Protein AF-A0AAU8XF49-F1 (afdb_monomer_lite)

pLDDT: mean 82.55, std 16.9, range [42.22, 96.62]

InterPro domains:
  IPR001387 Cro/C1-type, helix-turn-helix domain [PF01381] (9-53)
  IPR001387 Cro/C1-type, helix-turn-helix domain [PS50943] (9-55)
  IPR001387 Cro/C1-type, helix-turn-helix domain [SM00530] (1-55)
  IPR001387 Cro/C1-type, helix-turn-helix domain [cd00093] (9-52)
  IPR010982 Lambda repressor-like, DNA-binding domain superfamily [G3DSA:1.10.260.40] (5-55)
  IPR010982 Lambda repressor-like, DNA-binding domain superfamily [SSF47413] (7-52)

Organism: Pseudomonas syringae pv. actinidiae (NCBI:txid103796)

Sequence (55 aa):
MQGKALATGMTQEEFADRCGFARTYMSRIETGGANPSLDAINTLAVALNSDLGKV

Secondary structure (DSSP, 8-state):
-----STTS--HHHHHHHHT--HHHHHHHHTT-----HHH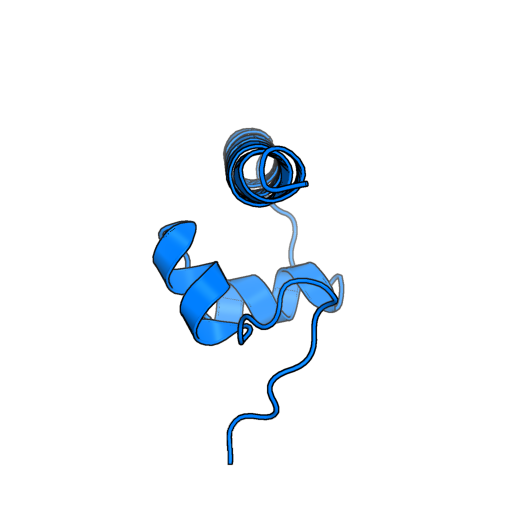HHHHHHHHHHHHT--

Radius of gyration: 11.27 Å; chains: 1; bounding box: 30×20×30 Å

Structure (mmCIF, N/CA/C/O backbone):
data_AF-A0AAU8XF49-F1
#
_entry.id   AF-A0AAU8XF49-F1
#
loop_
_atom_site.group_PDB
_atom_site.id
_atom_site.type_symbol
_atom_site.label_atom_id
_atom_site.label_alt_id
_atom_site.label_comp_id
_atom_site.label_asym_id
_atom_site.label_entity_id
_atom_site.label_seq_id
_atom_site.pdbx_PDB_ins_code
_atom_site.Cartn_x
_atom_site.Cartn_y
_atom_site.Cartn_z
_atom_site.occupancy
_atom_site.B_iso_or_equiv
_atom_site.auth_seq_id
_atom_site.auth_comp_id
_atom_site.auth_asym_id
_atom_site.auth_atom_id
_atom_site.pdbx_PDB_model_num
ATOM 1 N N . MET A 1 1 ? -0.195 -8.145 18.428 1.00 46.97 1 MET A N 1
ATOM 2 C CA . MET A 1 1 ? -0.562 -6.744 18.721 1.00 46.97 1 MET A CA 1
ATOM 3 C C . MET A 1 1 ? -0.425 -5.951 17.436 1.00 46.97 1 MET A C 1
ATOM 5 O O . MET A 1 1 ? 0.698 -5.738 17.007 1.00 46.97 1 MET A O 1
ATOM 9 N N . GLN A 1 2 ? -1.528 -5.575 16.796 1.00 53.16 2 GLN A N 1
ATOM 10 C CA . GLN A 1 2 ? -1.502 -4.613 15.694 1.00 53.16 2 GLN A CA 1
ATOM 11 C C . GLN A 1 2 ? -2.070 -3.310 16.253 1.00 53.16 2 GLN A C 1
ATOM 13 O O . GLN A 1 2 ? -3.226 -3.259 16.671 1.00 53.16 2 GLN A O 1
ATOM 18 N N . GLY A 1 3 ? -1.204 -2.308 16.402 1.00 52.03 3 GLY A N 1
ATOM 19 C CA . GLY A 1 3 ? -1.585 -0.992 16.897 1.00 52.03 3 GLY A CA 1
ATOM 20 C C . GLY A 1 3 ? -2.458 -0.296 15.860 1.00 52.03 3 GLY A C 1
ATOM 21 O O . GLY A 1 3 ? -2.027 -0.063 14.735 1.00 52.03 3 GLY A O 1
ATOM 22 N N . LYS A 1 4 ? -3.697 0.009 16.232 1.00 55.75 4 LYS A N 1
ATOM 23 C CA . LYS A 1 4 ? -4.629 0.815 15.444 1.00 55.75 4 LYS A CA 1
ATOM 24 C C . LYS A 1 4 ? -4.157 2.272 15.492 1.00 55.75 4 LYS A C 1
ATOM 26 O O . LYS A 1 4 ? -4.337 2.909 16.525 1.00 55.75 4 LYS A O 1
ATOM 31 N N . ALA A 1 5 ? -3.521 2.788 14.437 1.00 60.03 5 ALA A N 1
ATOM 32 C CA . ALA A 1 5 ? -3.136 4.202 14.380 1.00 60.03 5 ALA A CA 1
ATOM 33 C C . ALA A 1 5 ? -2.846 4.713 12.956 1.00 60.03 5 ALA A C 1
ATOM 35 O O . ALA A 1 5 ? -1.696 4.813 12.549 1.00 60.03 5 ALA A O 1
ATOM 36 N N . LEU A 1 6 ? -3.899 5.147 12.268 1.00 52.88 6 LEU A N 1
ATOM 37 C CA . LEU A 1 6 ? -3.942 6.406 11.517 1.00 52.88 6 LEU A CA 1
ATOM 38 C C . LEU A 1 6 ? -5.284 7.063 11.880 1.00 52.88 6 LEU A C 1
ATOM 40 O O . LEU A 1 6 ? -6.170 6.383 12.401 1.00 52.88 6 LEU A O 1
ATOM 44 N N . ALA A 1 7 ? -5.435 8.370 11.663 1.00 57.50 7 ALA A N 1
ATOM 45 C CA . ALA A 1 7 ? -6.589 9.188 12.074 1.00 57.50 7 ALA A CA 1
ATOM 46 C C . ALA A 1 7 ? -7.991 8.631 11.701 1.00 57.50 7 ALA A C 1
ATOM 48 O O . ALA A 1 7 ? -8.998 9.117 12.202 1.00 57.50 7 ALA A O 1
ATOM 49 N N . THR A 1 8 ? -8.042 7.592 10.867 1.00 63.78 8 THR A N 1
ATOM 50 C CA . THR A 1 8 ? -9.216 6.895 10.329 1.00 63.78 8 THR A CA 1
ATOM 51 C C . THR A 1 8 ? -9.623 5.640 11.124 1.00 63.78 8 THR A C 1
ATOM 53 O O . THR A 1 8 ? -10.657 5.031 10.858 1.00 63.78 8 THR A O 1
ATOM 56 N N . GLY A 1 9 ? -8.823 5.209 12.111 1.00 75.44 9 GLY A N 1
ATOM 57 C CA . GLY A 1 9 ? -9.092 3.994 12.885 1.00 75.44 9 GLY A CA 1
ATOM 58 C C . GLY A 1 9 ? -8.857 2.688 12.114 1.00 75.44 9 GLY A C 1
ATOM 59 O O . GLY A 1 9 ? -9.407 1.660 12.497 1.00 75.44 9 GLY A O 1
ATOM 60 N N . MET A 1 10 ? -8.044 2.708 11.063 1.00 83.44 10 MET A N 1
ATOM 61 C CA . MET A 1 10 ? -7.647 1.521 10.303 1.00 83.44 10 MET A CA 1
ATOM 62 C C . MET A 1 10 ? -6.192 1.149 10.618 1.00 83.44 10 MET A C 1
ATOM 64 O O . MET A 1 10 ? -5.356 2.016 10.884 1.00 83.44 10 MET A O 1
ATOM 68 N N . THR A 1 11 ? -5.883 -0.143 10.623 1.00 88.38 11 THR A N 1
ATOM 69 C CA . THR A 1 11 ? -4.509 -0.649 10.653 1.00 88.38 11 THR A CA 1
ATOM 70 C C . THR A 1 11 ? -3.875 -0.573 9.264 1.00 88.38 11 THR A C 1
ATOM 72 O O . THR A 1 11 ? -4.549 -0.534 8.237 1.00 88.38 11 THR A O 1
ATOM 75 N N . GLN A 1 12 ? -2.547 -0.599 9.222 1.00 86.50 12 GLN A N 1
ATOM 76 C CA . GLN A 1 12 ? -1.797 -0.634 7.969 1.00 86.50 12 GLN A CA 1
ATOM 77 C C . GLN A 1 12 ? -2.129 -1.863 7.103 1.00 86.50 12 GLN A C 1
ATOM 79 O O . GLN A 1 12 ? -2.117 -1.775 5.880 1.00 86.50 12 GLN A O 1
ATOM 84 N N . GLU A 1 13 ? -2.409 -3.009 7.731 1.00 90.81 13 GLU A N 1
ATOM 85 C CA . GLU A 1 13 ? -2.782 -4.248 7.038 1.00 90.81 13 GLU A CA 1
ATOM 86 C C . GLU A 1 13 ? -4.145 -4.103 6.357 1.00 90.81 13 GLU A C 1
ATOM 88 O O . GLU A 1 13 ? -4.240 -4.293 5.150 1.00 90.81 13 GLU A O 1
ATOM 93 N N . GLU A 1 14 ? -5.152 -3.618 7.084 1.00 90.19 14 GLU A N 1
ATOM 94 C CA . GLU A 1 14 ? -6.484 -3.346 6.529 1.00 90.19 14 GLU A CA 1
ATOM 95 C C . GLU A 1 14 ? -6.441 -2.316 5.387 1.00 90.19 14 GLU A C 1
ATOM 97 O O . GLU A 1 14 ? -7.146 -2.457 4.384 1.00 90.19 14 GLU A O 1
ATOM 102 N N . PHE A 1 15 ? -5.600 -1.282 5.503 1.00 90.00 15 PHE A N 1
ATOM 103 C CA . PHE A 1 15 ? -5.454 -0.286 4.441 1.00 90.00 15 PHE A CA 1
ATOM 104 C C . PHE A 1 15 ? -4.728 -0.848 3.213 1.00 90.00 15 PHE A C 1
ATOM 106 O O . PHE A 1 15 ? -5.104 -0.542 2.079 1.00 90.00 15 PHE A O 1
ATOM 113 N N . ALA A 1 16 ? -3.719 -1.697 3.420 1.00 92.94 16 ALA A N 1
ATOM 114 C CA . ALA A 1 16 ? -3.029 -2.392 2.341 1.00 92.94 16 ALA A CA 1
ATOM 115 C C . ALA A 1 16 ? -3.982 -3.329 1.587 1.00 92.94 16 ALA A C 1
ATOM 117 O O . ALA A 1 16 ? -4.069 -3.231 0.363 1.00 92.94 16 ALA A O 1
ATOM 118 N N . ASP A 1 17 ? -4.765 -4.133 2.308 1.00 93.06 17 ASP A N 1
ATOM 119 C C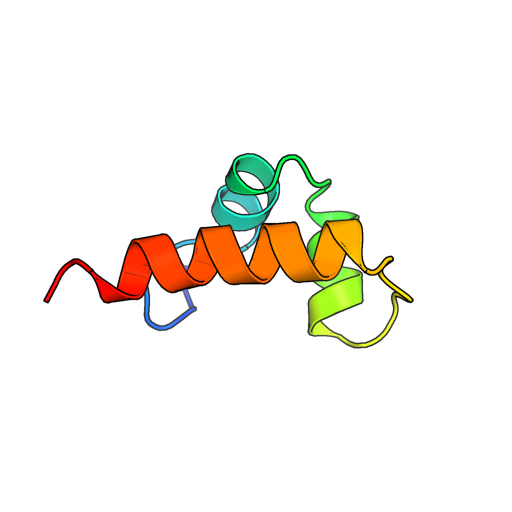A . ASP A 1 17 ? -5.769 -5.030 1.731 1.00 93.06 17 ASP A CA 1
ATOM 120 C C . ASP A 1 17 ? -6.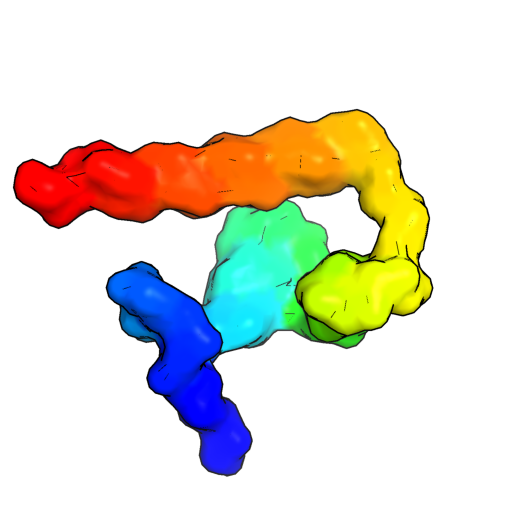807 -4.255 0.915 1.00 93.06 17 ASP A C 1
ATOM 122 O O . ASP A 1 17 ? -7.119 -4.623 -0.219 1.00 93.06 17 ASP A O 1
ATOM 126 N N . ARG A 1 18 ? -7.282 -3.117 1.438 1.00 90.56 18 ARG A N 1
ATOM 127 C CA . ARG A 1 18 ? -8.212 -2.228 0.728 1.00 90.56 18 ARG A CA 1
ATOM 128 C C . ARG A 1 18 ? -7.635 -1.687 -0.580 1.00 90.56 18 ARG A C 1
ATOM 130 O O . ARG A 1 18 ? -8.374 -1.535 -1.549 1.00 90.56 18 ARG A O 1
ATOM 137 N N . CYS A 1 19 ? -6.343 -1.373 -0.605 1.00 93.00 19 CYS A N 1
ATOM 138 C CA . CYS A 1 19 ? -5.659 -0.892 -1.805 1.00 93.00 19 CYS A CA 1
ATOM 139 C C . CYS A 1 19 ? -5.220 -2.030 -2.745 1.00 93.00 19 CYS A C 1
ATOM 141 O O . CYS A 1 19 ? -4.694 -1.752 -3.819 1.00 93.00 19 CYS A O 1
ATOM 143 N N . GLY A 1 20 ? -5.402 -3.299 -2.358 1.00 95.19 20 GLY A N 1
ATOM 144 C CA . GLY A 1 20 ? -4.902 -4.452 -3.110 1.00 95.19 20 GLY A CA 1
ATOM 145 C C . GLY A 1 20 ? -3.377 -4.587 -3.067 1.00 95.19 20 GLY A C 1
ATOM 146 O O . GLY A 1 20 ? -2.766 -5.096 -4.006 1.00 95.19 20 GLY A O 1
ATOM 147 N N . PHE A 1 21 ? -2.743 -4.107 -1.997 1.00 95.75 21 PHE A N 1
ATOM 148 C CA . PHE A 1 21 ? -1.297 -4.103 -1.818 1.00 95.75 21 PHE A CA 1
ATOM 149 C C . PHE A 1 21 ? -0.853 -5.066 -0.727 1.00 95.75 21 PHE A C 1
ATOM 151 O O . PHE A 1 21 ? -1.529 -5.273 0.273 1.00 95.75 21 PHE A O 1
ATOM 158 N N . ALA A 1 22 ? 0.363 -5.595 -0.866 1.00 95.62 22 ALA A N 1
ATOM 159 C CA . ALA A 1 22 ? 0.997 -6.301 0.236 1.00 95.62 22 ALA A CA 1
ATOM 160 C C . ALA A 1 22 ? 1.287 -5.326 1.390 1.00 95.62 22 ALA A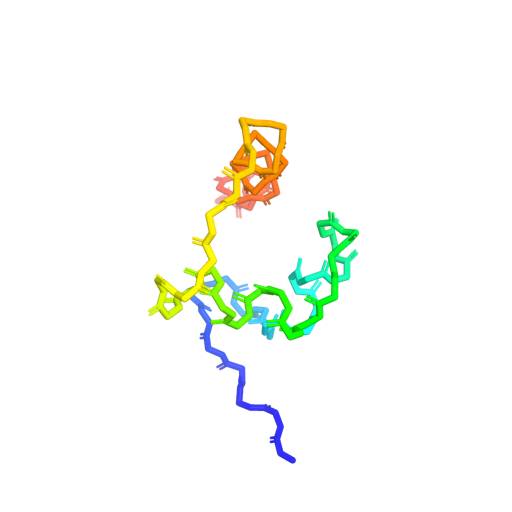 C 1
ATOM 162 O O . ALA A 1 22 ? 1.852 -4.250 1.176 1.00 95.62 22 ALA A O 1
ATOM 163 N N . ARG A 1 23 ? 1.019 -5.730 2.634 1.00 93.75 23 ARG A N 1
ATOM 164 C CA . ARG A 1 23 ? 1.341 -4.929 3.831 1.00 93.75 23 ARG A CA 1
ATOM 165 C C . ARG A 1 23 ? 2.822 -4.534 3.918 1.00 93.75 23 ARG A C 1
ATOM 167 O O . ARG A 1 23 ? 3.153 -3.455 4.397 1.00 93.75 23 ARG A O 1
ATOM 174 N N . THR A 1 24 ? 3.732 -5.366 3.409 1.00 94.44 24 THR A N 1
ATOM 175 C CA . THR A 1 24 ? 5.167 -5.033 3.303 1.00 94.44 24 THR A CA 1
ATOM 176 C C . THR A 1 24 ? 5.444 -3.925 2.287 1.00 94.44 24 THR A C 1
ATOM 178 O O . THR A 1 24 ? 6.325 -3.099 2.514 1.00 94.44 24 THR A O 1
ATOM 181 N N . TYR A 1 25 ? 4.690 -3.873 1.187 1.00 95.19 25 TYR A N 1
ATOM 182 C CA . TYR A 1 25 ? 4.764 -2.783 0.218 1.00 95.19 25 TYR A CA 1
ATOM 183 C C . TYR A 1 25 ? 4.210 -1.485 0.813 1.00 95.19 25 TYR A C 1
ATOM 185 O O . TYR A 1 25 ? 4.880 -0.459 0.722 1.00 95.19 25 TYR A O 1
ATOM 193 N N . MET A 1 26 ? 3.077 -1.550 1.523 1.00 94.31 26 MET A N 1
ATOM 194 C CA . MET A 1 26 ? 2.518 -0.408 2.261 1.00 94.31 26 MET A CA 1
ATOM 195 C C . MET A 1 26 ? 3.521 0.166 3.271 1.00 94.31 26 MET A C 1
ATOM 197 O O . MET A 1 26 ? 3.794 1.362 3.266 1.00 94.31 26 MET A O 1
ATOM 201 N N . SER A 1 27 ? 4.178 -0.693 4.055 1.00 93.44 27 SER A N 1
ATOM 202 C CA . SER A 1 27 ? 5.226 -0.273 4.995 1.00 93.44 27 SER A CA 1
ATOM 203 C C . SER A 1 27 ? 6.397 0.424 4.325 1.00 93.44 27 SER A C 1
ATOM 205 O O . SER A 1 27 ? 6.900 1.422 4.841 1.00 93.44 27 SER A O 1
ATOM 207 N N . ARG A 1 28 ? 6.816 -0.050 3.152 1.00 95.31 28 ARG A N 1
ATOM 208 C CA . ARG A 1 28 ? 7.859 0.626 2.379 1.00 95.31 28 ARG A CA 1
ATOM 209 C C . ARG A 1 28 ? 7.389 1.966 1.822 1.00 95.31 28 ARG A C 1
ATOM 211 O O . ARG A 1 28 ? 8.198 2.880 1.772 1.00 95.31 28 ARG A O 1
ATOM 218 N N . ILE A 1 29 ? 6.127 2.109 1.426 1.00 92.88 29 ILE A N 1
ATOM 219 C CA . ILE A 1 29 ? 5.581 3.402 0.985 1.00 92.88 29 ILE A CA 1
ATOM 220 C C . ILE A 1 29 ? 5.602 4.406 2.142 1.00 92.88 29 ILE A C 1
ATOM 222 O O . ILE A 1 29 ? 6.163 5.488 1.995 1.00 92.88 29 ILE A O 1
ATOM 226 N N . GLU A 1 30 ? 5.074 4.032 3.307 1.00 89.06 30 GLU A N 1
ATOM 227 C CA . GLU A 1 30 ? 4.984 4.916 4.482 1.00 89.06 30 GLU A CA 1
ATOM 228 C C . GLU A 1 30 ? 6.351 5.331 5.043 1.00 89.06 30 GLU A C 1
ATOM 230 O O . GLU A 1 30 ? 6.494 6.413 5.605 1.00 89.06 30 GLU A O 1
ATOM 235 N N . THR A 1 31 ? 7.370 4.486 4.876 1.00 92.69 31 THR A N 1
ATOM 236 C CA . THR A 1 31 ? 8.747 4.764 5.321 1.00 92.69 31 THR A CA 1
ATOM 237 C C . THR A 1 31 ? 9.633 5.369 4.227 1.00 92.69 31 THR A C 1
ATOM 239 O O . THR A 1 31 ? 10.825 5.569 4.449 1.00 92.69 31 THR A O 1
ATOM 242 N N . GLY A 1 32 ? 9.088 5.647 3.035 1.00 92.12 32 GLY A N 1
ATOM 243 C CA . GLY A 1 32 ? 9.844 6.178 1.892 1.00 92.12 32 GLY A CA 1
ATOM 244 C C . GLY A 1 32 ? 10.795 5.172 1.225 1.00 92.12 32 GLY A C 1
ATOM 245 O O . GLY A 1 32 ? 11.592 5.538 0.367 1.00 92.12 32 GLY A O 1
ATOM 246 N N . GLY A 1 33 ? 10.722 3.892 1.591 1.00 95.12 33 GLY A N 1
ATOM 247 C CA . GLY A 1 33 ? 11.519 2.799 1.033 1.00 95.12 33 GLY A CA 1
ATOM 248 C C . GLY A 1 33 ? 10.970 2.188 -0.263 1.00 95.12 33 GLY A C 1
ATOM 249 O O . GLY A 1 33 ? 11.495 1.163 -0.713 1.00 95.12 33 GLY A O 1
ATOM 250 N N . ALA A 1 34 ? 9.905 2.740 -0.849 1.00 94.31 34 ALA A N 1
ATOM 251 C CA . ALA A 1 34 ? 9.323 2.312 -2.123 1.00 94.31 34 ALA A CA 1
ATOM 252 C C . ALA A 1 34 ? 9.221 3.477 -3.118 1.00 94.31 34 ALA A C 1
ATOM 254 O O . ALA A 1 34 ? 9.009 4.619 -2.727 1.00 94.31 34 ALA A O 1
ATOM 255 N N . ASN A 1 35 ? 9.315 3.151 -4.412 1.00 95.62 35 ASN A N 1
ATOM 256 C CA . ASN A 1 35 ? 9.020 4.060 -5.521 1.00 95.62 35 ASN A CA 1
ATOM 257 C C . ASN A 1 35 ? 7.704 3.618 -6.196 1.00 95.62 35 ASN A C 1
ATOM 259 O O . ASN A 1 35 ? 7.744 2.765 -7.088 1.00 95.62 35 ASN A O 1
ATOM 263 N N . PRO A 1 36 ? 6.535 4.066 -5.705 1.00 94.06 36 PRO A N 1
ATOM 264 C CA . PRO A 1 36 ? 5.244 3.684 -6.265 1.00 94.06 36 PRO A CA 1
ATOM 265 C C . PRO A 1 36 ? 5.027 4.268 -7.664 1.00 94.06 36 PRO A C 1
ATOM 267 O O . PRO A 1 36 ? 5.467 5.374 -7.970 1.00 94.06 36 PRO A O 1
ATOM 270 N N . SER A 1 37 ? 4.322 3.523 -8.516 1.00 96.62 37 SER A N 1
ATOM 271 C CA . SER A 1 37 ? 3.877 4.035 -9.813 1.00 96.62 37 SER A CA 1
ATOM 272 C C . SER A 1 37 ? 2.784 5.094 -9.640 1.00 96.62 37 SER A C 1
ATOM 274 O O . SER A 1 37 ? 2.155 5.198 -8.584 1.00 96.62 37 SER A O 1
ATOM 276 N N . LEU A 1 38 ? 2.503 5.844 -10.709 1.00 95.62 38 LEU A N 1
ATOM 277 C CA . LEU A 1 38 ? 1.376 6.780 -10.732 1.00 95.62 38 LEU A CA 1
ATOM 278 C C . LEU A 1 38 ? 0.039 6.077 -10.447 1.00 95.62 38 LEU A C 1
ATOM 280 O O . LEU A 1 38 ? -0.779 6.618 -9.708 1.00 95.62 38 LEU A O 1
ATOM 284 N N . ASP A 1 39 ? -0.156 4.853 -10.947 1.00 95.81 39 ASP A N 1
ATOM 285 C CA . ASP A 1 39 ? -1.355 4.051 -10.661 1.00 95.81 39 ASP A CA 1
ATOM 286 C C . ASP A 1 39 ? -1.479 3.698 -9.175 1.00 95.81 39 ASP A C 1
ATOM 288 O O . ASP A 1 39 ? -2.568 3.771 -8.599 1.00 95.81 39 ASP A O 1
ATOM 292 N N . ALA A 1 40 ? -0.361 3.352 -8.528 1.00 94.75 40 ALA A N 1
ATOM 293 C CA . ALA A 1 40 ? -0.348 3.065 -7.100 1.00 94.75 40 ALA A CA 1
ATOM 294 C C . ALA A 1 40 ? -0.669 4.324 -6.282 1.00 94.75 40 ALA A C 1
ATOM 296 O O . ALA A 1 40 ? -1.488 4.266 -5.367 1.00 94.75 40 ALA A O 1
ATOM 297 N N 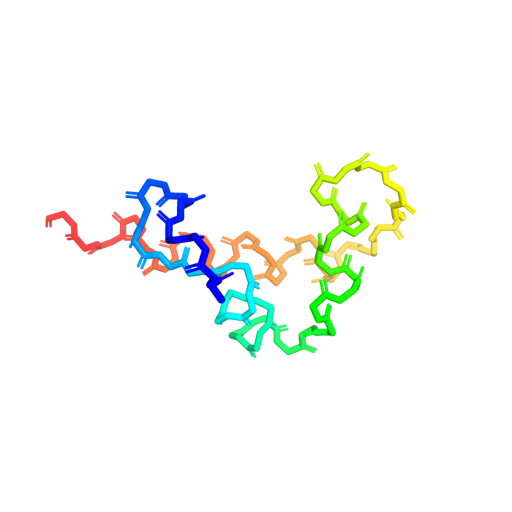. ILE A 1 41 ? -0.103 5.476 -6.656 1.00 94.25 41 ILE A N 1
ATOM 298 C CA . ILE A 1 41 ? -0.412 6.774 -6.036 1.00 94.25 41 ILE A CA 1
ATOM 299 C C . ILE A 1 41 ? -1.900 7.115 -6.197 1.00 94.25 41 ILE A C 1
ATOM 301 O O . ILE A 1 41 ? -2.546 7.498 -5.223 1.00 94.25 41 ILE A O 1
ATOM 305 N N . ASN A 1 42 ? -2.464 6.932 -7.393 1.00 94.88 42 ASN A N 1
ATOM 306 C CA . ASN A 1 42 ? -3.883 7.168 -7.651 1.00 94.88 42 ASN A CA 1
ATOM 307 C C . ASN A 1 42 ? -4.777 6.250 -6.800 1.00 94.88 42 ASN A C 1
ATOM 309 O O . ASN A 1 42 ? -5.746 6.706 -6.196 1.00 94.88 42 ASN A O 1
ATOM 313 N N . THR A 1 43 ? -4.414 4.972 -6.686 1.00 95.00 43 THR A N 1
ATOM 314 C CA . THR A 1 43 ? -5.129 3.993 -5.852 1.00 95.00 43 THR A CA 1
ATOM 315 C C . THR A 1 43 ? -5.144 4.415 -4.381 1.00 95.00 43 THR A C 1
ATOM 317 O O . THR A 1 43 ? -6.207 4.441 -3.759 1.00 95.00 43 THR A O 1
ATOM 320 N N . LEU A 1 44 ? -3.989 4.817 -3.836 1.00 91.88 44 LEU A N 1
ATOM 321 C CA . LEU A 1 44 ? -3.875 5.324 -2.463 1.00 91.88 44 LEU A CA 1
ATOM 322 C C . LEU A 1 44 ? -4.733 6.576 -2.253 1.00 91.88 44 LEU A C 1
ATOM 324 O O . LEU A 1 44 ? -5.453 6.670 -1.261 1.00 91.88 44 LEU A O 1
ATOM 328 N N . ALA A 1 45 ? -4.692 7.521 -3.196 1.00 91.44 45 ALA A N 1
ATOM 329 C CA . ALA A 1 45 ? -5.458 8.762 -3.121 1.00 91.44 45 ALA A CA 1
ATOM 330 C C . ALA A 1 45 ? -6.973 8.504 -3.108 1.00 91.44 45 ALA A C 1
ATOM 332 O O . ALA A 1 45 ? -7.688 9.074 -2.285 1.00 91.44 45 ALA A O 1
ATOM 333 N N . VAL A 1 46 ? -7.468 7.604 -3.963 1.00 91.00 46 VAL A N 1
ATOM 334 C CA . VAL A 1 46 ? -8.885 7.204 -3.991 1.00 91.00 46 VAL A CA 1
ATOM 335 C C . VAL A 1 46 ? -9.294 6.511 -2.688 1.00 91.00 46 VAL A C 1
ATOM 337 O O . VAL A 1 46 ? -10.361 6.808 -2.137 1.00 91.00 46 VAL A O 1
ATOM 340 N N . ALA A 1 47 ? -8.452 5.612 -2.171 1.00 89.19 47 ALA A N 1
ATOM 341 C CA . ALA A 1 47 ? -8.719 4.889 -0.931 1.00 89.19 47 ALA A CA 1
ATOM 342 C C . ALA A 1 47 ? -8.784 5.826 0.289 1.00 89.19 47 ALA A C 1
ATOM 344 O O . ALA A 1 47 ? -9.672 5.658 1.128 1.00 89.19 47 ALA A O 1
ATOM 345 N N . LEU A 1 48 ? -7.906 6.835 0.352 1.00 85.69 48 LEU A N 1
ATOM 346 C CA . LEU A 1 48 ? -7.902 7.877 1.387 1.00 85.69 48 LEU A CA 1
ATOM 347 C C . LEU A 1 48 ? -9.081 8.848 1.243 1.00 85.69 48 LEU A C 1
ATOM 349 O O . LEU A 1 48 ? -9.732 9.180 2.228 1.00 85.69 48 LEU A O 1
ATOM 353 N N . ASN A 1 49 ? -9.406 9.287 0.025 1.00 82.94 49 ASN A N 1
ATOM 354 C CA . ASN A 1 49 ? -10.495 10.243 -0.193 1.00 82.94 49 ASN A CA 1
ATOM 355 C C . ASN A 1 49 ? -11.882 9.636 0.070 1.00 82.94 49 ASN A C 1
ATOM 357 O O . ASN A 1 49 ? -12.799 10.326 0.506 1.00 82.94 49 ASN A O 1
ATOM 361 N N . SER A 1 50 ? -12.030 8.325 -0.127 1.00 67.25 50 SER A N 1
ATOM 362 C CA . SER A 1 50 ? -13.237 7.588 0.267 1.00 67.25 50 SER A CA 1
ATOM 363 C C . SER A 1 50 ? -13.472 7.577 1.789 1.00 67.25 50 SER A C 1
ATOM 365 O O . SER A 1 50 ? -14.529 7.134 2.236 1.00 67.25 50 SER A O 1
ATOM 367 N N . ASP A 1 51 ? -12.494 8.008 2.588 1.00 60.06 51 ASP A N 1
ATOM 368 C CA . ASP A 1 51 ? -12.608 8.165 4.040 1.00 60.06 51 ASP A CA 1
ATOM 369 C C . ASP A 1 51 ? -13.082 9.577 4.438 1.00 60.06 51 ASP A C 1
ATOM 371 O O . ASP A 1 51 ? -13.924 9.724 5.320 1.00 60.06 51 ASP A O 1
ATOM 375 N N . LEU A 1 52 ? -12.650 10.610 3.702 1.00 56.16 52 LEU A N 1
ATOM 376 C CA . LEU A 1 52 ? -13.004 12.018 3.950 1.00 56.16 52 LEU A CA 1
ATOM 377 C C . LEU A 1 52 ? -14.498 12.340 3.748 1.00 56.16 52 LEU A C 1
ATOM 379 O O . LEU A 1 52 ? -14.976 13.360 4.235 1.00 56.16 52 LEU A O 1
ATOM 383 N N . GLY A 1 53 ? -15.246 11.478 3.053 1.00 51.16 53 GLY A N 1
ATOM 384 C CA . GLY A 1 53 ? -16.690 11.630 2.830 1.00 51.16 53 GLY A CA 1
ATOM 385 C C . GLY A 1 53 ? -17.590 11.142 3.973 1.00 51.16 53 GLY A C 1
ATOM 386 O O . GLY A 1 53 ? -18.803 11.103 3.790 1.00 51.16 53 GLY A O 1
ATOM 387 N N . LYS A 1 54 ? -17.028 10.722 5.116 1.00 49.22 54 LYS A N 1
ATOM 388 C CA . LYS A 1 54 ? -17.782 10.205 6.276 1.00 49.22 54 LYS A CA 1
ATOM 389 C C . LYS A 1 54 ? -17.895 11.187 7.455 1.00 49.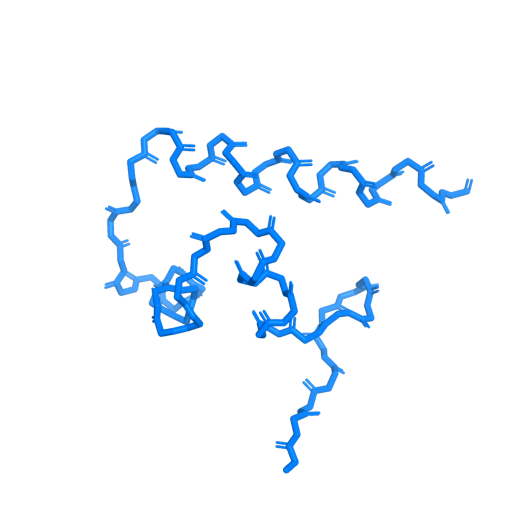22 54 LYS A C 1
ATOM 391 O O . LYS A 1 54 ? -18.033 10.738 8.592 1.00 49.22 54 LYS A O 1
ATOM 396 N N . VAL A 1 55 ? -17.822 12.494 7.194 1.00 42.22 55 VAL A N 1
ATOM 397 C CA . VAL A 1 55 ? -18.083 13.537 8.208 1.00 42.22 55 VAL A CA 1
ATOM 398 C C . VAL A 1 55 ? -19.569 13.743 8.470 1.00 42.22 55 VAL A C 1
ATOM 400 O O . VAL A 1 55 ? -20.361 13.649 7.506 1.00 42.22 55 VAL A O 1
#

Foldseek 3Di:
DFDQDDPLRDTLCRLCVQLVHDSVQSVCVVVVNDDDDPVSVVSSVVSVVVSVVPD